Protein AF-L9YUF7-F1 (afdb_monomer)

Nearest PDB structures (foldseek):
  4nqi-assembly1_A  TM=5.356E-01  e=2.851E+00  Dictyostelium discoideum
  8ceg-assembly1_B  TM=4.402E-01  e=9.395E+00  Homo sapiens
  8ceg-assembly1_A  TM=3.333E-01  e=8.430E+00  Homo sapiens
  6ixf-assembly1_A  TM=2.799E-01  e=6.090E+00  Homo sapiens

Foldseek 3Di:
DVVVVVVVVVVVVVVVVVLVCQLVVLVVQQVVLQVQLVVLVVVCVVPVDVLSPLLSQLSVLSNVLSVLSNCLVVCVVPDPNVVSVCSNVVSVVSNVSSVVSNVVSVPPD

Secondary structure (DSSP, 8-state):
-TTHHHHHHHHHHHHHHHHHHHHHHHHHHHHHHHHHHHHHHHHHHHH--HHHHHHHHHHHHHHHHHHHHHHHHHHTTTS-HHHHHHHHHHHHHHHHHHHHHHHHHHH--

Organism: NCBI:txid1230459

Solvent-accessible surface area (backbone atoms only — not comparable to full-atom values): 5371 Å² total; per-residue (Å²): 115,81,74,56,54,60,55,51,52,52,51,53,51,52,52,55,48,52,53,50,50,51,38,53,51,18,44,49,38,18,54,52,18,44,51,49,15,50,53,26,42,51,48,17,70,74,69,66,42,67,44,35,46,36,40,14,51,17,26,38,29,36,12,52,32,13,45,51,52,42,38,42,79,66,42,57,82,80,44,55,67,71,57,47,54,51,50,45,63,55,36,53,53,32,46,58,54,16,53,49,28,45,52,50,37,72,65,65,124

Radius of gyration: 18.75 Å; Cα contacts (8 Å, |Δi|>4): 104; chains: 1; bounding box: 48×30×58 Å

Mean predicted aligned error: 5.68 Å

Structure (mmCIF, N/CA/C/O backbone):
data_AF-L9YUF7-F1
#
_entry.id   AF-L9YUF7-F1
#
loop_
_atom_site.group_PDB
_atom_site.id
_atom_site.type_symbol
_atom_site.label_atom_id
_atom_site.label_alt_id
_atom_site.label_comp_id
_atom_site.label_asym_id
_atom_site.label_entity_id
_atom_site.label_seq_id
_atom_site.pdbx_PDB_ins_code
_atom_site.Cartn_x
_atom_site.Cartn_y
_atom_site.Cartn_z
_atom_site.occupancy
_atom_site.B_iso_or_equiv
_atom_site.auth_seq_id
_atom_site.auth_comp_id
_atom_site.auth_asym_id
_atom_site.auth_atom_id
_atom_site.pdbx_PDB_model_num
ATOM 1 N N . MET A 1 1 ? 22.134 11.848 -36.556 1.00 51.66 1 MET A N 1
ATOM 2 C CA . MET A 1 1 ? 22.828 11.036 -35.531 1.00 51.66 1 MET A CA 1
ATOM 3 C C . MET A 1 1 ? 23.073 11.807 -34.231 1.00 51.66 1 MET A C 1
ATOM 5 O O . MET A 1 1 ? 22.655 11.306 -33.204 1.00 51.66 1 MET A O 1
ATOM 9 N N . ALA A 1 2 ? 23.652 13.019 -34.236 1.00 57.56 2 ALA A N 1
ATOM 10 C CA . ALA A 1 2 ? 23.931 13.775 -32.996 1.00 57.56 2 ALA A CA 1
ATOM 11 C C . ALA A 1 2 ? 22.688 14.299 -32.235 1.00 57.56 2 ALA A C 1
ATOM 13 O O . ALA A 1 2 ? 22.749 14.460 -31.025 1.00 57.56 2 ALA A O 1
ATOM 14 N N . VAL A 1 3 ? 21.559 14.520 -32.922 1.00 58.06 3 VAL A N 1
ATOM 15 C CA . VAL A 1 3 ? 20.290 14.980 -32.311 1.00 58.06 3 VAL A CA 1
ATOM 16 C C . VAL A 1 3 ? 19.494 13.838 -31.657 1.00 58.06 3 VAL A C 1
ATOM 18 O O . VAL A 1 3 ? 18.734 14.075 -30.733 1.00 58.06 3 VAL A O 1
ATOM 21 N N . LEU A 1 4 ? 19.721 12.583 -32.065 1.00 60.47 4 LEU A N 1
ATOM 22 C CA . LEU A 1 4 ? 18.985 11.420 -31.541 1.00 60.47 4 LEU A CA 1
ATOM 23 C C . LEU A 1 4 ? 19.536 10.918 -30.195 1.00 60.47 4 LEU A C 1
ATOM 25 O O . LEU A 1 4 ? 18.805 10.339 -29.399 1.00 60.47 4 LEU A O 1
ATOM 29 N N . VAL A 1 5 ? 20.828 11.145 -29.934 1.00 65.25 5 VAL A N 1
ATOM 30 C CA . VAL A 1 5 ? 21.490 10.761 -28.676 1.00 65.25 5 VAL A CA 1
ATOM 31 C C . VAL A 1 5 ? 20.910 11.499 -27.457 1.00 65.25 5 VAL A C 1
ATOM 33 O O . VAL A 1 5 ? 20.608 10.819 -26.477 1.00 65.25 5 VAL A O 1
ATOM 36 N N . PRO A 1 6 ? 20.706 12.834 -27.470 1.00 77.88 6 PRO A N 1
ATOM 37 C CA . PRO A 1 6 ? 20.130 13.527 -26.319 1.00 77.88 6 PRO A CA 1
ATOM 38 C C . PRO A 1 6 ? 18.682 13.107 -26.039 1.00 77.88 6 PRO A C 1
ATOM 40 O O . PRO A 1 6 ? 18.359 12.857 -24.883 1.00 77.88 6 PRO A O 1
ATOM 43 N N . GLU A 1 7 ? 17.837 12.936 -27.062 1.00 79.62 7 GLU A N 1
ATOM 44 C CA . GLU A 1 7 ? 16.445 12.491 -26.870 1.00 79.62 7 GLU A CA 1
ATOM 45 C C . GLU A 1 7 ? 16.361 11.081 -26.273 1.00 79.62 7 GLU A C 1
ATOM 47 O O . GLU A 1 7 ? 15.592 10.842 -25.340 1.00 79.62 7 GLU A O 1
ATOM 52 N N . PHE A 1 8 ? 17.197 10.155 -26.753 1.00 78.69 8 PHE A N 1
ATOM 53 C CA . PHE A 1 8 ? 17.269 8.800 -26.212 1.00 78.69 8 PHE A CA 1
ATOM 54 C C . PHE A 1 8 ? 17.707 8.787 -24.741 1.00 78.69 8 PHE A C 1
ATOM 56 O O . PHE A 1 8 ? 17.104 8.096 -23.921 1.00 78.69 8 PHE A O 1
ATOM 63 N N . VAL A 1 9 ? 18.724 9.577 -24.382 1.00 81.06 9 VAL A N 1
ATOM 64 C CA . VAL A 1 9 ? 19.195 9.686 -22.992 1.00 81.06 9 VAL A CA 1
ATOM 65 C C . VAL A 1 9 ? 18.104 10.265 -22.090 1.00 81.06 9 VAL A C 1
ATOM 67 O O . VAL A 1 9 ? 17.854 9.721 -21.016 1.00 81.06 9 VAL A O 1
ATOM 70 N N . THR A 1 10 ? 17.407 11.316 -22.528 1.00 84.12 10 THR A N 1
ATOM 71 C CA . THR A 1 10 ? 16.285 11.893 -21.775 1.00 84.12 10 THR A CA 1
ATOM 72 C C . THR A 1 10 ? 15.157 10.883 -21.573 1.00 84.12 10 THR A C 1
ATOM 74 O O . THR A 1 10 ? 14.631 10.784 -20.466 1.00 84.12 10 THR A O 1
ATOM 77 N N . MET A 1 11 ? 14.820 10.095 -22.598 1.00 83.75 11 MET A N 1
ATOM 78 C CA . MET A 1 11 ? 13.802 9.044 -22.507 1.00 83.75 11 MET A CA 1
ATOM 79 C C . MET A 1 11 ? 14.175 7.969 -21.477 1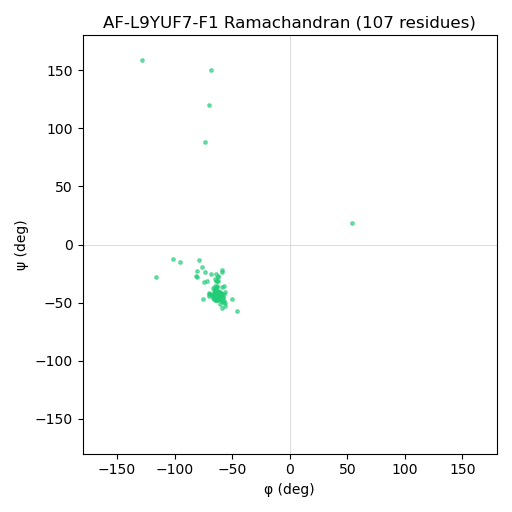.00 83.75 11 MET A C 1
ATOM 81 O O . MET A 1 11 ? 13.349 7.618 -20.638 1.00 83.75 11 MET A O 1
ATOM 85 N N . VAL A 1 12 ? 15.417 7.473 -21.499 1.00 82.38 12 VAL A N 1
ATOM 86 C CA . VAL A 1 12 ? 15.887 6.465 -20.532 1.00 82.38 12 VAL A CA 1
ATOM 87 C C . VAL A 1 12 ? 15.847 7.020 -19.109 1.00 82.38 12 VAL A C 1
ATOM 89 O O . VAL A 1 12 ? 15.331 6.357 -18.212 1.00 82.38 12 VAL A O 1
ATOM 92 N N . ILE A 1 13 ? 16.322 8.251 -18.899 1.00 85.88 13 ILE A N 1
ATOM 93 C CA . ILE A 1 13 ? 16.272 8.905 -17.583 1.00 85.88 13 ILE A CA 1
ATOM 94 C C . ILE A 1 13 ? 14.824 9.018 -17.099 1.00 85.88 13 ILE A C 1
ATOM 96 O O . ILE A 1 13 ? 14.529 8.620 -15.973 1.00 85.88 13 ILE A O 1
ATOM 100 N N . ALA A 1 14 ? 13.913 9.505 -17.945 1.00 83.00 14 ALA A N 1
ATOM 101 C CA . ALA A 1 14 ? 12.503 9.643 -17.596 1.00 83.00 14 ALA A CA 1
ATOM 102 C C . ALA A 1 14 ? 11.867 8.300 -17.205 1.00 83.00 14 ALA A C 1
ATOM 104 O O . ALA A 1 14 ? 11.164 8.236 -16.198 1.00 83.00 14 ALA A O 1
ATOM 105 N N . LEU A 1 15 ? 12.161 7.223 -17.942 1.00 84.00 15 LEU A N 1
ATOM 106 C CA . LEU A 1 15 ? 11.643 5.886 -17.647 1.00 84.00 15 LEU A CA 1
ATOM 107 C C . LEU A 1 15 ? 12.170 5.358 -16.305 1.00 84.00 15 LEU A C 1
ATOM 109 O O . LEU A 1 15 ? 11.401 4.873 -15.480 1.00 84.00 15 LEU A O 1
ATOM 113 N N . THR A 1 16 ? 13.472 5.521 -16.048 1.00 88.94 16 THR A N 1
ATOM 114 C CA . THR A 1 16 ? 14.069 5.112 -14.766 1.00 88.94 16 THR A CA 1
ATOM 115 C C . THR A 1 16 ? 13.528 5.918 -13.586 1.00 88.94 16 THR A C 1
ATOM 117 O O . THR A 1 16 ? 13.334 5.367 -12.505 1.00 88.94 16 THR A O 1
ATOM 120 N N . LEU A 1 17 ? 13.248 7.209 -13.786 1.00 89.69 17 LEU A N 1
ATOM 121 C CA . LEU A 1 17 ? 12.673 8.066 -12.756 1.00 89.69 17 LEU A CA 1
ATOM 122 C C . LEU A 1 17 ? 11.225 7.676 -12.455 1.00 89.69 17 LEU A C 1
ATOM 124 O O . LEU A 1 17 ? 10.851 7.611 -11.287 1.00 89.69 17 LEU A O 1
ATOM 128 N N . ALA A 1 18 ? 10.428 7.397 -13.489 1.00 89.38 18 ALA A N 1
ATOM 129 C CA . ALA A 1 18 ? 9.052 6.935 -13.340 1.00 89.38 18 ALA A CA 1
ATOM 130 C C . ALA A 1 18 ? 8.994 5.652 -12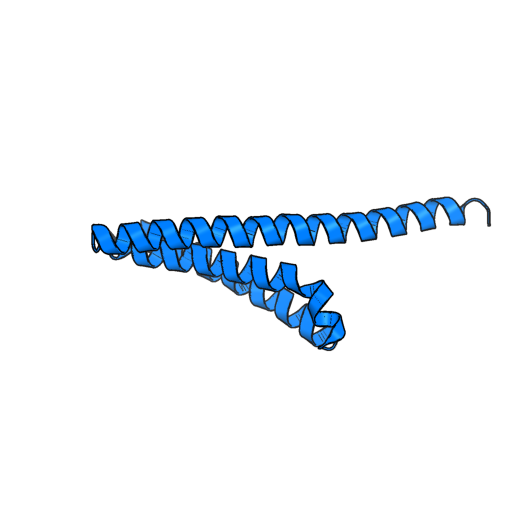.499 1.00 89.38 18 ALA A C 1
ATOM 132 O O . ALA A 1 18 ? 8.290 5.622 -11.494 1.00 89.38 18 ALA A O 1
ATOM 133 N N . GLN A 1 19 ? 9.838 4.668 -12.822 1.00 90.38 19 GLN A N 1
ATOM 134 C CA . GLN A 1 19 ? 9.972 3.432 -12.051 1.00 90.38 19 GLN A CA 1
ATOM 135 C C . GLN A 1 19 ? 10.367 3.689 -10.584 1.00 90.38 19 GLN A C 1
ATOM 137 O O . GLN A 1 19 ? 9.792 3.109 -9.664 1.00 90.38 19 GLN A O 1
ATOM 142 N N . GLN A 1 20 ? 11.339 4.572 -10.325 1.00 93.00 20 GLN A N 1
ATOM 143 C CA . GLN A 1 20 ? 11.749 4.894 -8.951 1.00 93.00 20 GLN A CA 1
ATOM 144 C C . GLN A 1 20 ? 10.638 5.587 -8.154 1.00 93.00 20 GLN A C 1
ATOM 146 O O . GLN A 1 20 ? 10.442 5.293 -6.971 1.00 93.00 20 GLN A O 1
ATOM 151 N N . LEU A 1 21 ? 9.912 6.515 -8.780 1.00 94.88 21 LEU A N 1
ATOM 152 C CA . LEU A 1 21 ? 8.778 7.196 -8.157 1.00 94.88 21 LEU A CA 1
ATOM 153 C C . LEU A 1 21 ? 7.663 6.208 -7.831 1.00 94.88 21 LEU A C 1
ATOM 155 O O . LEU A 1 21 ? 7.180 6.187 -6.704 1.00 94.88 21 LEU A O 1
ATOM 159 N N . GLU A 1 22 ? 7.312 5.349 -8.777 1.00 93.25 22 GLU A N 1
ATOM 160 C CA . GLU A 1 22 ? 6.319 4.301 -8.588 1.00 93.25 22 GLU A CA 1
ATOM 161 C C . GLU A 1 22 ? 6.674 3.380 -7.416 1.00 93.25 22 GLU A C 1
ATOM 163 O O . GLU A 1 22 ? 5.870 3.210 -6.498 1.00 93.25 22 GLU A O 1
ATOM 168 N N . GLN A 1 23 ? 7.904 2.863 -7.366 1.00 93.44 23 GLN A N 1
ATOM 169 C CA . GLN A 1 23 ? 8.351 1.989 -6.277 1.00 93.44 23 GLN A CA 1
ATOM 170 C C . GLN A 1 23 ? 8.416 2.706 -4.922 1.00 93.44 23 GLN A C 1
ATOM 172 O O . GLN A 1 23 ? 8.020 2.151 -3.898 1.00 93.44 23 GLN A O 1
ATOM 177 N N . SER A 1 24 ? 8.914 3.942 -4.883 1.00 95.62 24 SER A N 1
ATOM 178 C CA . SER A 1 24 ? 9.040 4.692 -3.626 1.00 95.62 24 SER A CA 1
ATOM 179 C C . SER A 1 24 ? 7.682 5.109 -3.057 1.00 95.62 24 SER A C 1
ATOM 181 O O . SER A 1 24 ? 7.450 4.975 -1.853 1.00 95.62 24 SER A O 1
ATOM 183 N N . ILE A 1 25 ? 6.759 5.562 -3.909 1.00 96.31 25 ILE A N 1
ATOM 184 C CA . ILE A 1 25 ? 5.407 5.959 -3.506 1.00 96.31 25 ILE A CA 1
ATOM 185 C C . ILE A 1 25 ? 4.588 4.733 -3.097 1.00 96.31 25 ILE A C 1
ATOM 187 O O . ILE A 1 25 ? 3.934 4.768 -2.054 1.00 96.31 25 ILE A O 1
ATOM 191 N N . SER A 1 26 ? 4.645 3.637 -3.858 1.00 95.56 26 SER A N 1
ATOM 192 C CA . SER A 1 26 ? 3.942 2.391 -3.522 1.00 95.56 26 SER A CA 1
ATOM 193 C C . SER A 1 26 ? 4.437 1.785 -2.204 1.00 95.56 26 SER A C 1
ATOM 195 O O . SER A 1 26 ? 3.619 1.404 -1.362 1.00 95.56 26 SER A O 1
ATOM 197 N N . LEU A 1 27 ? 5.750 1.820 -1.945 1.00 97.12 27 LEU A N 1
ATOM 198 C CA . LEU A 1 27 ? 6.318 1.467 -0.642 1.00 97.12 27 LEU A CA 1
ATOM 199 C C . LEU A 1 27 ? 5.796 2.383 0.474 1.00 97.12 27 LEU A C 1
ATOM 201 O O . LEU A 1 27 ? 5.435 1.904 1.549 1.00 97.12 27 LEU A O 1
ATOM 205 N N . GLY A 1 28 ? 5.721 3.691 0.222 1.00 97.56 28 GLY A N 1
ATOM 206 C CA . GLY A 1 28 ? 5.144 4.658 1.155 1.00 97.56 28 GLY A CA 1
ATOM 207 C C . GLY A 1 28 ? 3.689 4.340 1.503 1.00 97.56 28 GLY A C 1
ATOM 208 O O . GLY A 1 28 ? 3.332 4.316 2.681 1.00 97.56 28 GLY A O 1
ATOM 209 N N . ILE A 1 29 ? 2.866 4.027 0.498 1.00 97.00 29 ILE A N 1
ATOM 210 C CA . ILE A 1 29 ? 1.465 3.620 0.673 1.00 97.00 29 ILE A CA 1
ATOM 211 C C . ILE A 1 29 ? 1.377 2.322 1.480 1.00 97.00 29 ILE A C 1
ATOM 213 O O . ILE A 1 29 ? 0.576 2.241 2.410 1.00 97.00 29 ILE A O 1
ATOM 217 N N . PHE A 1 30 ? 2.210 1.327 1.165 1.00 97.88 30 PHE A N 1
ATOM 218 C CA . PHE A 1 30 ? 2.250 0.065 1.899 1.00 97.88 30 PHE A CA 1
ATOM 219 C C . PHE A 1 30 ? 2.568 0.283 3.378 1.00 97.88 30 PHE A C 1
ATOM 221 O O . PHE A 1 30 ? 1.800 -0.137 4.244 1.00 97.88 30 PHE A O 1
ATOM 228 N N . LEU A 1 31 ? 3.678 0.961 3.674 1.00 98.25 31 LEU A N 1
ATOM 229 C CA . LEU A 1 31 ? 4.140 1.157 5.045 1.00 98.25 31 LEU A CA 1
ATOM 230 C C . LEU A 1 31 ? 3.162 2.016 5.845 1.00 98.25 31 LEU A C 1
ATOM 232 O O . LEU A 1 31 ? 2.773 1.641 6.951 1.00 98.25 31 LEU A O 1
ATOM 236 N N . LEU A 1 32 ? 2.731 3.147 5.283 1.00 98.38 32 LEU A N 1
ATOM 237 C CA . LEU A 1 32 ? 1.812 4.048 5.965 1.00 98.38 32 LEU A CA 1
ATOM 238 C C . LEU A 1 32 ? 0.438 3.395 6.150 1.00 98.38 32 LEU A C 1
ATOM 240 O O . LEU A 1 32 ? -0.106 3.421 7.252 1.00 98.38 32 LEU A O 1
ATOM 244 N N . GLY A 1 33 ? -0.093 2.748 5.110 1.00 97.94 33 GLY A N 1
ATOM 245 C CA . GLY A 1 33 ? -1.346 2.002 5.176 1.00 97.94 33 GLY A CA 1
ATOM 246 C C . GLY A 1 33 ? -1.295 0.875 6.207 1.00 97.94 33 GLY A C 1
ATOM 247 O O . GLY A 1 33 ? -2.222 0.736 6.999 1.00 97.94 33 GLY A O 1
ATOM 248 N N . ALA A 1 34 ? -0.198 0.115 6.274 1.00 98.12 34 ALA A N 1
ATOM 249 C CA . ALA A 1 34 ? -0.030 -0.963 7.248 1.00 98.12 34 ALA A CA 1
ATOM 250 C C . ALA A 1 34 ? 0.028 -0.438 8.690 1.00 98.12 34 ALA A C 1
ATOM 252 O O . ALA A 1 34 ? -0.617 -1.002 9.577 1.00 98.12 34 ALA A O 1
ATOM 253 N N . VAL A 1 35 ? 0.756 0.658 8.930 1.00 98.44 35 VAL A N 1
ATOM 254 C CA . VAL A 1 35 ? 0.812 1.309 10.248 1.00 98.44 35 VAL A CA 1
ATOM 255 C C . VAL A 1 35 ? -0.569 1.817 10.653 1.00 98.44 35 VAL A C 1
ATOM 257 O O . VAL A 1 35 ? -1.015 1.542 11.766 1.00 98.44 35 VAL A O 1
ATOM 260 N N . LEU A 1 36 ? -1.277 2.508 9.759 1.00 97.94 36 LEU A N 1
ATOM 261 C CA . LEU A 1 36 ? -2.617 3.023 10.040 1.00 97.94 36 LEU A CA 1
ATOM 262 C C . LEU A 1 36 ? -3.623 1.890 10.271 1.00 97.94 36 LEU A C 1
ATOM 264 O O . LEU A 1 36 ? -4.374 1.939 11.242 1.00 97.94 36 LEU A O 1
ATOM 268 N N . ALA A 1 37 ? -3.584 0.826 9.466 1.00 97.50 37 ALA A N 1
ATOM 269 C CA . ALA A 1 37 ? -4.408 -0.363 9.665 1.00 97.50 37 ALA A CA 1
ATOM 270 C C . ALA A 1 37 ? -4.151 -1.008 11.033 1.00 97.50 37 ALA A C 1
ATOM 272 O O . ALA A 1 37 ? -5.098 -1.358 11.739 1.00 97.50 37 ALA A O 1
ATOM 273 N N . LEU A 1 38 ? -2.881 -1.122 11.441 1.00 97.88 38 LEU A N 1
ATOM 274 C CA . LEU A 1 38 ? -2.499 -1.663 12.743 1.00 97.88 38 LEU A CA 1
ATOM 275 C C . LEU A 1 38 ? -3.018 -0.787 13.889 1.00 97.88 38 LEU A C 1
ATOM 277 O O . LEU A 1 38 ? -3.620 -1.306 14.828 1.00 97.88 38 LEU A O 1
ATOM 281 N N . LEU A 1 39 ? -2.819 0.530 13.813 1.00 97.25 39 LEU A N 1
ATOM 282 C CA . LEU A 1 39 ? -3.299 1.468 14.827 1.00 97.25 39 LEU A CA 1
ATOM 283 C C . LEU A 1 39 ? -4.830 1.452 14.930 1.00 97.25 39 LEU A C 1
ATOM 285 O O . LEU A 1 39 ? -5.363 1.378 16.037 1.00 97.25 39 LEU A O 1
ATOM 289 N N . SER A 1 40 ? -5.544 1.432 13.801 1.00 94.81 40 SER A N 1
ATOM 290 C CA . SER A 1 40 ? -7.006 1.310 13.772 1.00 94.81 40 SER A CA 1
ATOM 291 C C . SER A 1 40 ? -7.488 -0.035 14.321 1.00 94.81 40 SER A C 1
ATOM 293 O O . SER A 1 40 ? -8.463 -0.078 15.068 1.00 94.81 40 SER A O 1
ATOM 295 N N . ALA A 1 41 ? -6.786 -1.135 14.039 1.00 94.75 41 ALA A N 1
ATOM 296 C CA . ALA A 1 41 ? -7.104 -2.443 14.609 1.00 94.75 41 ALA A CA 1
ATOM 297 C C . ALA A 1 41 ? -6.862 -2.492 16.130 1.00 94.75 41 ALA A C 1
ATOM 299 O O . ALA A 1 41 ? -7.636 -3.109 16.865 1.00 94.75 41 ALA A O 1
ATOM 300 N N . LEU A 1 42 ? -5.814 -1.827 16.624 1.00 96.19 42 LEU A N 1
ATOM 301 C CA . LEU A 1 42 ? -5.555 -1.679 18.058 1.00 96.19 42 LEU A CA 1
ATOM 302 C C . LEU A 1 42 ? -6.635 -0.827 18.739 1.00 96.19 42 LEU A C 1
ATOM 304 O O . LEU A 1 42 ? -7.123 -1.211 19.804 1.00 96.19 42 LEU A O 1
ATOM 308 N N . ALA A 1 43 ? -7.054 0.275 18.112 1.00 93.62 43 ALA A N 1
ATOM 309 C CA . ALA A 1 43 ? -8.162 1.102 18.587 1.00 93.62 43 ALA A CA 1
ATOM 310 C C . ALA A 1 43 ? -9.470 0.298 18.646 1.00 93.62 43 ALA A C 1
ATOM 312 O O . ALA A 1 43 ? -10.137 0.274 19.681 1.00 93.62 43 ALA A O 1
ATOM 313 N N . TRP A 1 44 ? -9.770 -0.475 17.597 1.00 93.38 44 TRP A N 1
ATOM 314 C CA . TRP A 1 44 ? -10.905 -1.396 17.588 1.00 93.38 44 TRP A CA 1
ATOM 315 C C . TRP A 1 44 ? -10.837 -2.412 18.733 1.00 93.38 44 TRP A C 1
ATOM 317 O O . TRP A 1 44 ? -11.842 -2.660 19.396 1.00 93.38 44 TRP A O 1
ATOM 327 N N . ARG A 1 45 ? -9.666 -2.987 19.032 1.00 93.56 45 ARG A N 1
ATOM 328 C CA . ARG A 1 45 ? -9.528 -3.913 20.168 1.00 93.56 45 ARG A CA 1
ATOM 329 C C . ARG A 1 45 ? -9.795 -3.248 21.516 1.00 93.56 45 ARG A C 1
ATOM 331 O O . ARG A 1 45 ? -10.335 -3.910 22.400 1.00 93.56 45 ARG A O 1
ATOM 338 N N . ARG A 1 46 ? -9.413 -1.979 21.676 1.00 92.94 46 ARG A N 1
ATOM 339 C CA . ARG A 1 46 ? -9.578 -1.227 22.925 1.00 92.94 46 ARG A CA 1
ATOM 340 C C . ARG A 1 46 ? -11.022 -0.787 23.151 1.00 92.94 46 ARG A C 1
ATOM 342 O O . ARG A 1 46 ? -11.535 -0.949 24.252 1.00 92.94 46 ARG A O 1
ATOM 349 N N . GLU A 1 47 ? -11.659 -0.235 22.127 1.00 91.56 47 GLU A N 1
ATOM 350 C CA . GLU A 1 47 ? -12.971 0.416 22.243 1.00 91.56 47 GLU A CA 1
ATOM 351 C C . GLU A 1 47 ? -14.120 -0.475 21.752 1.00 91.56 47 GLU A C 1
ATOM 353 O O . GLU A 1 47 ? -15.283 -0.188 22.013 1.00 91.56 47 GLU A O 1
ATOM 358 N N . ARG A 1 48 ? -13.808 -1.586 21.064 1.00 86.62 48 ARG A N 1
ATOM 359 C CA . ARG A 1 48 ? -14.769 -2.490 20.399 1.00 86.62 48 ARG A CA 1
ATOM 360 C C . ARG A 1 48 ? -15.712 -1.793 19.414 1.00 86.62 48 ARG A C 1
ATOM 362 O O . ARG A 1 48 ? -16.699 -2.393 18.987 1.00 86.62 48 ARG A O 1
ATOM 369 N N . ASP A 1 49 ? -15.359 -0.588 18.978 1.00 87.69 49 ASP A N 1
ATOM 370 C CA . ASP A 1 49 ? -16.110 0.157 17.980 1.00 87.69 49 ASP A CA 1
ATOM 371 C C . ASP A 1 49 ? -15.976 -0.497 16.596 1.00 87.69 49 ASP A C 1
ATOM 373 O O . ASP A 1 49 ? -14.882 -0.639 16.042 1.00 87.69 49 ASP A O 1
ATOM 377 N N . ARG A 1 50 ? -17.114 -0.898 16.022 1.00 87.00 50 ARG A N 1
ATOM 378 C CA . ARG A 1 50 ? -17.181 -1.500 14.685 1.00 87.00 50 ARG A CA 1
ATOM 379 C C . ARG A 1 50 ? -16.708 -0.533 13.601 1.00 87.00 50 ARG A C 1
ATOM 381 O O . ARG A 1 50 ? -16.173 -1.000 12.598 1.00 87.00 50 ARG A O 1
ATOM 388 N N . ARG A 1 51 ? -16.832 0.782 13.807 1.00 90.25 51 ARG A N 1
ATOM 389 C CA . ARG A 1 51 ? -16.360 1.801 12.857 1.00 90.25 51 ARG A CA 1
ATOM 390 C C . ARG A 1 51 ? -14.845 1.714 12.675 1.00 90.25 51 ARG A C 1
ATOM 392 O O . ARG A 1 51 ? -14.363 1.656 11.546 1.00 90.25 51 ARG A O 1
ATOM 399 N N . MET A 1 52 ? -14.099 1.574 13.773 1.00 92.38 52 MET A N 1
ATOM 400 C CA . MET A 1 52 ? -12.638 1.423 13.735 1.00 92.38 52 MET A CA 1
ATOM 401 C C . MET A 1 52 ? -12.191 0.138 13.028 1.00 92.38 52 MET A C 1
ATOM 403 O O . MET A 1 52 ? -11.151 0.133 12.370 1.00 92.38 52 MET A O 1
ATOM 407 N N . ALA A 1 53 ? -12.987 -0.935 13.100 1.00 92.38 53 ALA A N 1
ATOM 408 C CA . ALA A 1 53 ? -12.716 -2.165 12.356 1.00 92.38 53 ALA A CA 1
ATOM 409 C C . ALA A 1 53 ? -12.828 -1.953 10.837 1.00 92.38 53 ALA A C 1
ATOM 411 O O . ALA A 1 53 ? -11.960 -2.397 10.088 1.00 92.38 53 ALA A O 1
ATOM 412 N N . VAL A 1 54 ? -13.864 -1.241 10.382 1.00 94.50 54 VAL A N 1
ATOM 413 C CA . VAL A 1 54 ? -14.056 -0.922 8.956 1.00 94.50 54 VAL A CA 1
ATOM 414 C C . VAL A 1 54 ? -12.938 -0.010 8.447 1.00 94.50 54 VAL A C 1
ATOM 416 O O . VAL A 1 54 ? -12.375 -0.263 7.383 1.00 94.50 54 VAL A O 1
ATOM 419 N N . VAL A 1 55 ? -12.550 0.996 9.234 1.00 94.94 55 VAL A N 1
ATOM 420 C CA . VAL A 1 55 ? -11.414 1.878 8.922 1.00 94.94 55 VAL A CA 1
ATOM 421 C C . VAL A 1 55 ? -10.107 1.087 8.802 1.00 94.94 55 VAL A C 1
ATOM 423 O O . VAL A 1 55 ? -9.349 1.290 7.853 1.00 94.94 55 VAL A O 1
ATOM 426 N N . ALA A 1 56 ? -9.858 0.142 9.715 1.00 96.31 56 ALA A N 1
ATOM 427 C CA . ALA A 1 56 ? -8.679 -0.720 9.654 1.00 96.31 56 ALA A CA 1
ATOM 428 C C . ALA A 1 56 ? -8.642 -1.553 8.363 1.00 96.31 56 ALA A C 1
ATOM 430 O O . ALA A 1 56 ? -7.587 -1.673 7.743 1.00 96.31 56 ALA A O 1
ATOM 431 N N . VAL A 1 57 ? -9.791 -2.086 7.928 1.00 96.44 57 VAL A N 1
ATOM 432 C CA . VAL A 1 57 ? -9.911 -2.795 6.644 1.00 96.44 57 VAL A CA 1
ATOM 433 C C . VAL A 1 57 ? -9.634 -1.852 5.473 1.00 96.44 57 VAL A C 1
ATOM 435 O O . VAL A 1 57 ? -8.893 -2.228 4.571 1.00 96.44 57 VAL A O 1
ATOM 438 N N . GLY A 1 58 ? -10.153 -0.622 5.500 1.00 96.88 58 GLY A N 1
ATOM 439 C CA . GLY A 1 58 ? -9.879 0.382 4.468 1.00 96.88 58 GLY A CA 1
ATOM 440 C C . GLY A 1 58 ? -8.383 0.674 4.312 1.00 96.88 58 GLY A C 1
ATOM 441 O O . GLY A 1 58 ? -7.845 0.580 3.209 1.00 96.88 58 GLY A O 1
ATOM 442 N N . TYR A 1 59 ? -7.685 0.937 5.420 1.00 97.81 59 TYR A N 1
ATOM 443 C CA . TYR A 1 59 ? -6.230 1.124 5.405 1.00 97.81 59 TYR A CA 1
ATOM 444 C C . TYR A 1 59 ? -5.474 -0.127 4.953 1.00 97.81 59 TYR A C 1
ATOM 446 O O . TYR A 1 59 ? -4.483 -0.017 4.231 1.00 97.81 59 TYR A O 1
ATOM 454 N N . LEU A 1 60 ? -5.952 -1.317 5.326 1.00 97.62 60 LEU A N 1
ATOM 455 C CA . LEU A 1 60 ? -5.354 -2.575 4.891 1.00 97.62 60 LEU A CA 1
ATOM 456 C C . LEU A 1 60 ? -5.473 -2.765 3.372 1.00 97.62 60 LEU A C 1
ATOM 458 O O . LEU A 1 60 ? -4.514 -3.209 2.749 1.00 97.62 60 LEU A O 1
ATOM 462 N N . MET A 1 61 ? -6.604 -2.398 2.763 1.00 97.56 61 MET A N 1
ATOM 463 C CA . MET A 1 61 ? -6.779 -2.459 1.305 1.00 97.56 61 MET A CA 1
ATOM 464 C C . MET A 1 61 ? -5.778 -1.553 0.577 1.00 97.56 61 MET A C 1
ATOM 466 O O . MET A 1 61 ? -5.159 -1.985 -0.396 1.00 97.56 61 MET A O 1
ATOM 470 N N . PHE A 1 62 ? -5.552 -0.334 1.078 1.00 97.25 62 PHE A N 1
ATOM 471 C CA . PHE A 1 62 ? -4.517 0.552 0.536 1.00 97.25 62 PHE A CA 1
ATOM 472 C C . PHE A 1 62 ? -3.113 -0.023 0.723 1.00 97.25 62 PHE A C 1
ATOM 474 O O . PHE A 1 62 ? -2.303 0.034 -0.200 1.00 97.25 62 PHE A O 1
ATOM 481 N N . ALA A 1 63 ? -2.835 -0.625 1.882 1.00 97.94 63 ALA A N 1
ATOM 482 C CA . ALA A 1 63 ? -1.549 -1.256 2.141 1.00 97.94 63 ALA A CA 1
ATOM 483 C C . ALA A 1 63 ? -1.275 -2.406 1.159 1.00 97.94 63 ALA A C 1
ATOM 485 O O . ALA A 1 63 ?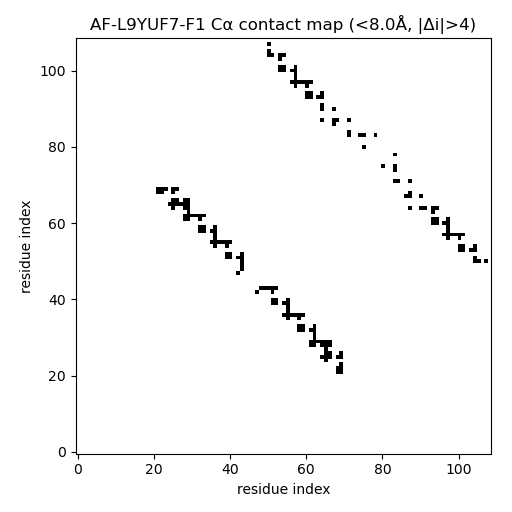 -0.190 -2.481 0.589 1.00 97.94 63 ALA A O 1
ATOM 486 N N . ILE A 1 64 ? -2.267 -3.272 0.919 1.00 97.44 64 ILE A N 1
ATOM 487 C CA . ILE A 1 64 ? -2.159 -4.384 -0.035 1.00 97.44 64 ILE A CA 1
ATOM 488 C C . ILE A 1 64 ? -1.931 -3.856 -1.454 1.00 97.44 64 ILE A C 1
ATOM 490 O O . ILE A 1 64 ? -1.055 -4.369 -2.143 1.00 97.44 64 ILE A O 1
ATOM 494 N N . TYR A 1 65 ? -2.656 -2.817 -1.878 1.00 96.62 65 TYR A N 1
ATOM 495 C CA . TYR A 1 65 ? -2.412 -2.167 -3.169 1.00 96.62 65 TYR A CA 1
ATOM 496 C C . TYR A 1 65 ? -0.960 -1.676 -3.293 1.00 96.62 65 TYR A C 1
ATOM 498 O O . TYR A 1 65 ? -0.264 -2.059 -4.231 1.00 96.62 65 TYR A O 1
ATOM 506 N N . GLY A 1 66 ? -0.480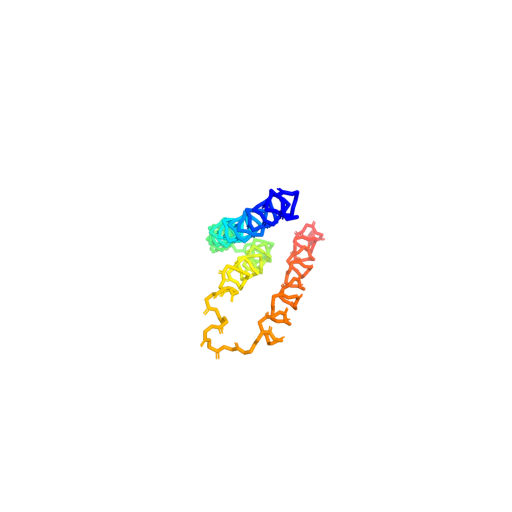 -0.896 -2.315 1.00 96.06 66 GLY A N 1
ATOM 507 C CA . GLY A 1 66 ? 0.894 -0.388 -2.317 1.00 96.06 66 GLY A CA 1
ATOM 508 C C . GLY A 1 66 ? 1.932 -1.512 -2.350 1.00 96.06 66 GLY A C 1
ATOM 509 O O . GLY A 1 66 ? 2.937 -1.407 -3.041 1.00 96.06 66 GLY A O 1
ATOM 510 N N . PHE A 1 67 ? 1.662 -2.626 -1.669 1.00 96.56 67 PHE A N 1
ATOM 511 C CA . PHE A 1 67 ? 2.533 -3.799 -1.677 1.00 96.56 67 PHE A CA 1
ATOM 512 C C . PHE A 1 67 ? 2.582 -4.500 -3.040 1.00 96.56 67 PHE A C 1
ATOM 514 O O . PHE A 1 67 ? 3.660 -4.878 -3.495 1.00 96.56 67 PHE A O 1
ATOM 521 N N . VAL A 1 68 ? 1.429 -4.670 -3.693 1.00 95.19 68 VAL A N 1
ATOM 522 C CA . VAL A 1 68 ? 1.338 -5.311 -5.012 1.00 95.19 68 VAL A CA 1
ATOM 523 C C . VAL A 1 68 ? 2.091 -4.499 -6.064 1.00 95.19 68 VAL A C 1
ATOM 525 O O . VAL A 1 68 ? 2.910 -5.069 -6.780 1.00 95.19 68 VAL A O 1
ATOM 528 N N . VAL A 1 69 ? 1.869 -3.182 -6.110 1.00 94.19 69 VAL A N 1
ATOM 529 C CA . VAL A 1 69 ? 2.553 -2.274 -7.050 1.00 94.19 69 VAL A CA 1
ATOM 530 C C . VAL A 1 69 ? 4.056 -2.229 -6.764 1.00 94.19 69 VAL A C 1
ATOM 532 O O . VAL A 1 69 ? 4.870 -2.347 -7.670 1.00 94.19 69 VAL A O 1
ATOM 535 N N . PHE A 1 70 ? 4.459 -2.168 -5.491 1.00 95.19 70 PHE A N 1
ATOM 536 C CA . PHE A 1 70 ? 5.877 -2.207 -5.121 1.00 95.19 70 PHE A CA 1
ATOM 537 C C . PHE A 1 70 ? 6.593 -3.471 -5.633 1.00 95.19 70 PHE A C 1
ATOM 539 O O . PHE A 1 70 ? 7.768 -3.428 -6.011 1.00 95.19 70 PHE A O 1
ATOM 546 N N . LEU A 1 71 ? 5.886 -4.604 -5.648 1.00 93.19 71 LEU A N 1
ATOM 547 C CA . LEU A 1 71 ? 6.413 -5.885 -6.105 1.00 93.19 71 LEU A CA 1
ATOM 548 C C . LEU A 1 71 ? 6.457 -6.046 -7.627 1.00 93.19 71 LEU A C 1
ATOM 550 O O . LEU A 1 71 ? 7.115 -6.979 -8.081 1.00 93.19 71 LEU A O 1
ATOM 554 N N . GLU A 1 72 ? 5.807 -5.184 -8.405 1.00 91.31 72 GLU A N 1
ATOM 555 C CA . GLU A 1 72 ? 5.637 -5.322 -9.858 1.00 91.31 72 GLU A CA 1
ATOM 556 C C . GLU A 1 72 ? 6.948 -5.700 -10.573 1.00 91.31 72 GLU A C 1
ATOM 558 O O . GLU A 1 72 ? 7.071 -6.779 -11.162 1.00 91.31 72 GLU A O 1
ATOM 563 N N . TYR A 1 73 ? 7.988 -4.881 -10.402 1.00 87.62 73 TYR A N 1
ATOM 564 C CA . TYR A 1 73 ? 9.288 -5.104 -11.036 1.00 87.62 73 TYR A CA 1
ATOM 565 C C . TYR A 1 73 ? 10.001 -6.378 -10.555 1.00 87.62 73 TYR A C 1
ATOM 567 O O . TYR A 1 73 ? 10.748 -6.999 -11.313 1.00 87.62 73 TYR A O 1
ATOM 575 N N . TYR A 1 74 ? 9.762 -6.804 -9.311 1.00 89.62 74 TYR A N 1
ATOM 576 C CA . TYR A 1 74 ? 10.288 -8.067 -8.785 1.00 89.62 74 TYR A CA 1
ATOM 577 C C . TYR A 1 74 ? 9.534 -9.274 -9.361 1.00 89.62 74 TYR A C 1
ATOM 579 O O . TYR A 1 74 ? 10.128 -10.334 -9.571 1.00 89.62 74 TYR A O 1
ATOM 587 N N . LEU A 1 75 ? 8.239 -9.119 -9.653 1.00 88.19 75 LEU A N 1
ATOM 588 C CA . LEU A 1 75 ? 7.371 -10.171 -10.178 1.00 88.19 75 LEU A CA 1
ATOM 589 C C . LEU A 1 75 ? 7.645 -10.499 -11.647 1.00 88.19 75 LEU A C 1
ATOM 591 O O . LEU A 1 75 ? 7.409 -11.642 -12.036 1.00 88.19 75 LEU A O 1
ATOM 595 N N . PHE A 1 76 ? 8.219 -9.587 -12.440 1.00 87.50 76 PHE A N 1
ATOM 596 C CA . PHE A 1 76 ? 8.611 -9.877 -13.832 1.00 87.50 76 PHE A CA 1
ATOM 597 C C . PHE A 1 76 ? 9.610 -11.035 -13.971 1.00 87.50 76 PHE A C 1
ATOM 599 O O . PHE A 1 76 ? 9.686 -11.654 -15.029 1.00 87.50 76 PHE A O 1
ATOM 606 N N . SER A 1 77 ? 10.359 -11.365 -12.912 1.00 88.88 77 SER A N 1
ATOM 607 C CA . SER A 1 77 ? 11.263 -12.526 -12.920 1.00 88.88 77 SER A CA 1
ATOM 608 C C . SER A 1 77 ? 10.527 -13.864 -12.777 1.00 88.88 77 SER A C 1
ATOM 610 O O . SER A 1 77 ? 11.084 -14.911 -13.098 1.00 88.88 77 SER A O 1
ATOM 612 N N . TYR A 1 78 ? 9.286 -13.841 -12.287 1.00 90.31 78 TYR A N 1
ATOM 613 C CA . TYR A 1 78 ? 8.508 -15.032 -11.941 1.00 90.31 78 TYR A CA 1
ATOM 614 C C . TYR A 1 78 ? 7.249 -15.192 -12.802 1.00 90.31 78 TYR A C 1
ATOM 616 O O . TYR A 1 78 ? 6.790 -16.313 -13.020 1.00 90.31 78 TYR A O 1
ATOM 624 N N . PHE A 1 79 ? 6.691 -14.088 -13.299 1.00 91.94 79 PHE A N 1
ATOM 625 C CA . PHE A 1 79 ? 5.429 -14.041 -14.029 1.00 91.94 79 PHE A CA 1
ATOM 626 C C . PHE A 1 79 ? 5.575 -13.311 -15.365 1.00 91.94 79 PHE A C 1
ATOM 628 O O . PHE A 1 79 ? 6.486 -12.515 -15.576 1.00 91.94 79 PHE A O 1
ATOM 635 N N . SER A 1 80 ? 4.642 -13.575 -16.283 1.00 91.88 80 SER A N 1
ATOM 636 C CA . SER A 1 80 ? 4.595 -12.868 -17.564 1.00 91.88 80 SER A CA 1
ATOM 637 C C . SER A 1 80 ? 4.217 -11.396 -17.380 1.00 91.88 80 SER A C 1
ATOM 639 O O . SER A 1 80 ? 3.416 -11.080 -16.499 1.00 91.88 80 SER A O 1
ATOM 641 N N . VAL A 1 81 ? 4.709 -10.521 -18.267 1.00 89.69 81 VAL A N 1
ATOM 642 C CA . VAL A 1 81 ? 4.395 -9.077 -18.265 1.00 89.69 81 VAL A CA 1
ATOM 643 C C . VAL A 1 81 ? 2.888 -8.835 -18.202 1.00 89.69 81 VAL A C 1
ATOM 645 O O . VAL A 1 81 ? 2.410 -8.114 -17.338 1.00 89.69 81 VAL A O 1
ATOM 648 N N . ARG A 1 82 ? 2.123 -9.554 -19.033 1.00 92.06 82 ARG A N 1
ATOM 649 C CA . ARG A 1 82 ? 0.657 -9.477 -19.062 1.00 92.06 82 ARG A CA 1
ATOM 650 C C . ARG A 1 82 ? 0.020 -9.779 -17.705 1.00 92.06 82 ARG A C 1
ATOM 652 O O . ARG A 1 82 ? -0.975 -9.167 -17.342 1.00 92.06 82 ARG A O 1
ATOM 659 N N . THR A 1 83 ? 0.532 -10.775 -16.985 1.00 92.19 83 THR A N 1
ATOM 660 C CA . THR A 1 83 ? -0.016 -11.163 -15.678 1.00 92.19 83 THR A CA 1
ATOM 661 C C . THR A 1 83 ? 0.267 -10.098 -14.629 1.00 92.19 83 THR A C 1
ATOM 663 O O . THR A 1 83 ? -0.619 -9.790 -13.840 1.00 92.19 83 THR A O 1
ATOM 666 N N . VAL A 1 84 ? 1.482 -9.550 -14.631 1.00 91.19 84 VAL A N 1
ATOM 667 C CA . VAL A 1 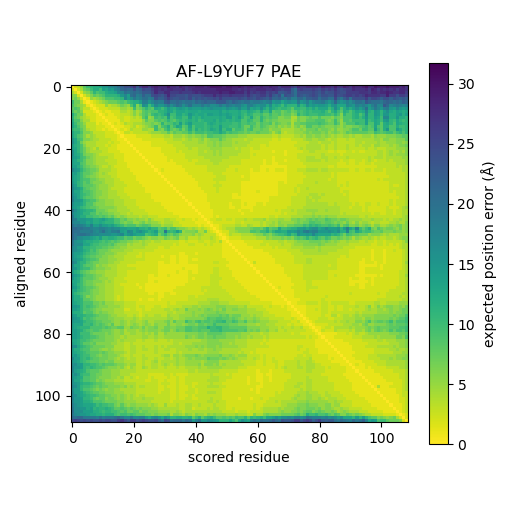84 ? 1.910 -8.514 -13.684 1.00 91.19 84 VAL A CA 1
ATOM 668 C C . VAL A 1 84 ? 1.131 -7.219 -13.915 1.00 91.19 84 VAL A C 1
ATOM 670 O O . VAL A 1 84 ? 0.542 -6.698 -12.976 1.00 91.19 84 VAL A O 1
ATOM 673 N N . GLU A 1 85 ? 1.002 -6.792 -15.170 1.00 91.50 85 GLU A N 1
ATOM 674 C CA . GLU A 1 85 ? 0.233 -5.602 -15.549 1.00 91.50 85 GLU A CA 1
ATOM 675 C C . GLU A 1 85 ? -1.249 -5.737 -15.155 1.00 91.50 85 GLU A C 1
ATOM 677 O O . GLU A 1 85 ? -1.831 -4.837 -14.551 1.00 91.50 85 GLU A O 1
ATOM 682 N N . LEU A 1 86 ? -1.871 -6.898 -15.410 1.00 94.19 86 LEU A N 1
ATOM 683 C CA . LEU A 1 86 ? -3.248 -7.163 -14.972 1.00 94.19 86 LEU A CA 1
ATOM 684 C C . LEU A 1 86 ? -3.389 -7.173 -13.447 1.00 94.19 86 LEU A C 1
ATOM 686 O O . LEU A 1 86 ? -4.416 -6.738 -12.923 1.00 94.19 86 LEU A O 1
ATOM 690 N N . LEU A 1 87 ? -2.394 -7.696 -12.730 1.00 92.19 87 LEU A N 1
ATOM 691 C CA . LEU A 1 87 ? -2.395 -7.738 -11.272 1.00 92.19 87 LEU A CA 1
ATOM 692 C C . LEU A 1 87 ? -2.337 -6.324 -10.685 1.00 92.19 87 LEU A C 1
ATOM 694 O O . LEU A 1 87 ? -3.139 -6.000 -9.814 1.00 92.19 87 LEU A O 1
ATOM 698 N N . GLU A 1 88 ? -1.444 -5.482 -11.191 1.00 90.56 88 GLU A N 1
ATOM 699 C CA . GLU A 1 88 ? -1.300 -4.086 -10.780 1.00 90.56 88 GLU A CA 1
ATOM 700 C C . GLU A 1 88 ? -2.595 -3.293 -11.037 1.00 90.56 88 GLU A C 1
ATOM 702 O O . GLU A 1 88 ? -3.178 -2.710 -10.119 1.00 90.56 88 GLU A O 1
ATOM 707 N N . HIS A 1 89 ? -3.130 -3.377 -12.259 1.00 92.88 89 HIS A N 1
ATOM 708 C CA . HIS A 1 89 ? -4.350 -2.665 -12.639 1.00 92.88 89 HIS A CA 1
ATOM 709 C C . HIS A 1 89 ? -5.582 -3.160 -11.873 1.00 92.88 89 HIS A C 1
ATOM 711 O O . HIS A 1 89 ? -6.437 -2.367 -11.476 1.00 92.88 89 HIS A O 1
ATOM 717 N N . SER A 1 90 ? -5.699 -4.469 -11.636 1.00 92.81 90 SER A N 1
ATOM 718 C CA . SER A 1 90 ? -6.810 -5.014 -10.846 1.00 92.81 90 SER A CA 1
ATOM 719 C C . SER A 1 90 ? -6.686 -4.680 -9.359 1.00 92.81 90 SER A C 1
ATOM 721 O O . SER A 1 90 ? -7.707 -4.445 -8.708 1.00 92.81 90 SER A O 1
ATOM 723 N N . ALA A 1 91 ? -5.467 -4.568 -8.821 1.00 93.00 91 ALA A N 1
ATOM 724 C CA . ALA A 1 91 ? -5.241 -4.151 -7.441 1.00 93.00 91 ALA A CA 1
ATOM 725 C C . ALA A 1 91 ? -5.718 -2.717 -7.179 1.00 93.00 91 ALA A C 1
ATOM 727 O O . ALA A 1 91 ? -6.115 -2.415 -6.053 1.00 93.00 91 ALA A O 1
ATOM 728 N N . ALA A 1 92 ? -5.783 -1.849 -8.194 1.00 93.19 92 AL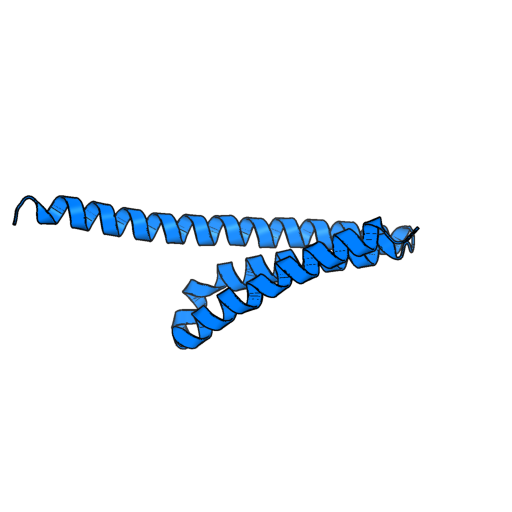A A N 1
ATOM 729 C CA . ALA A 1 92 ? -6.372 -0.516 -8.052 1.00 93.19 92 ALA A CA 1
ATOM 730 C C . ALA A 1 92 ? -7.850 -0.560 -7.604 1.00 93.19 92 ALA A C 1
ATOM 732 O O . ALA A 1 92 ? -8.328 0.368 -6.948 1.00 93.19 92 ALA A O 1
ATOM 733 N N . ALA A 1 93 ? -8.575 -1.659 -7.854 1.00 95.31 93 ALA A N 1
ATOM 734 C CA . ALA A 1 93 ? -9.926 -1.848 -7.322 1.00 95.31 93 ALA A CA 1
ATOM 735 C C . ALA A 1 93 ? -9.958 -1.877 -5.781 1.00 95.31 93 ALA A C 1
ATOM 737 O O . ALA A 1 93 ? -10.953 -1.464 -5.183 1.00 95.31 93 ALA A O 1
ATOM 738 N N . LEU A 1 94 ? -8.866 -2.290 -5.123 1.00 95.44 94 LEU A N 1
ATOM 739 C CA . LEU A 1 94 ? -8.741 -2.244 -3.663 1.00 95.44 94 LEU A CA 1
ATOM 740 C C . LEU A 1 94 ? -8.804 -0.810 -3.138 1.00 95.44 94 LEU A C 1
ATOM 742 O O . LEU A 1 94 ? -9.342 -0.591 -2.056 1.00 95.44 94 LEU A O 1
ATOM 746 N N . ILE A 1 95 ? -8.323 0.172 -3.909 1.00 94.88 95 ILE A N 1
ATOM 747 C CA . ILE A 1 95 ? -8.445 1.584 -3.536 1.00 94.88 95 ILE A CA 1
ATOM 748 C C . ILE A 1 95 ? -9.921 1.978 -3.488 1.00 94.88 95 ILE A C 1
ATOM 750 O O . ILE A 1 95 ? -10.370 2.574 -2.512 1.00 94.88 95 ILE A O 1
ATOM 754 N N . LEU A 1 96 ? -10.696 1.610 -4.509 1.00 96.06 96 LEU A N 1
ATOM 755 C CA . LEU A 1 96 ? -12.126 1.922 -4.565 1.00 96.06 96 LEU A CA 1
ATOM 756 C C . LEU A 1 96 ? -12.880 1.284 -3.394 1.00 96.06 96 LEU A C 1
ATOM 758 O O . LEU A 1 96 ? -13.667 1.950 -2.724 1.00 96.06 96 LEU A O 1
ATOM 762 N N . VAL A 1 97 ? -12.594 0.014 -3.099 1.00 95.62 97 VAL A N 1
ATOM 763 C CA . VAL A 1 97 ? -13.182 -0.692 -1.951 1.00 95.62 97 VAL A CA 1
ATOM 764 C C . VAL A 1 97 ? -12.749 -0.058 -0.626 1.00 95.62 97 VAL A C 1
ATOM 766 O O . VAL A 1 97 ? -13.575 0.108 0.269 1.00 95.62 97 VAL A O 1
ATOM 769 N N . GLY A 1 98 ? -11.484 0.348 -0.502 1.00 94.56 98 GLY A N 1
ATOM 770 C CA . GLY A 1 98 ? -10.968 1.055 0.667 1.00 94.56 98 GLY A CA 1
ATOM 771 C C . GLY A 1 98 ? -11.698 2.376 0.905 1.00 94.56 98 GLY A C 1
ATOM 772 O O . GLY A 1 98 ? -12.180 2.620 2.008 1.00 94.56 98 GLY A O 1
ATOM 773 N N . LEU A 1 99 ? -11.870 3.194 -0.136 1.00 96.12 99 LEU A N 1
ATOM 774 C CA . LEU A 1 99 ? -12.628 4.450 -0.070 1.00 96.12 99 LEU A CA 1
ATOM 775 C C . LEU A 1 99 ? -14.091 4.224 0.330 1.00 96.12 99 LEU A C 1
ATOM 777 O O . LEU A 1 99 ? -14.621 4.954 1.169 1.00 96.12 99 LEU A O 1
ATOM 781 N N . LEU A 1 100 ? -14.731 3.185 -0.213 1.00 95.75 100 LEU A N 1
ATOM 782 C CA . LEU A 1 100 ? -16.077 2.789 0.202 1.00 95.75 100 LEU A CA 1
ATOM 783 C C . LEU A 1 100 ? -16.118 2.384 1.679 1.00 95.75 100 LEU A C 1
ATOM 785 O O . LEU A 1 100 ? -17.042 2.780 2.383 1.00 95.75 100 LEU A O 1
ATOM 789 N N . ALA A 1 101 ? -15.115 1.655 2.175 1.00 93.88 101 ALA A N 1
ATOM 790 C CA . ALA A 1 101 ? -15.021 1.304 3.590 1.00 93.88 101 ALA A CA 1
ATOM 791 C C . ALA A 1 101 ? -14.946 2.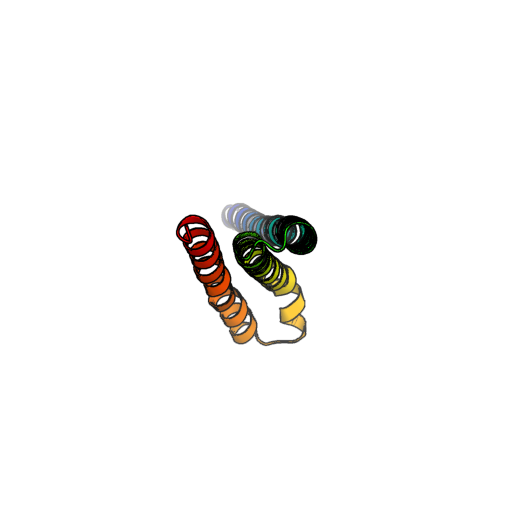558 4.480 1.00 93.88 101 ALA A C 1
ATOM 793 O O . ALA A 1 101 ? -15.666 2.641 5.472 1.00 93.88 101 ALA A O 1
ATOM 794 N N . PHE A 1 102 ? -14.163 3.573 4.101 1.00 92.81 102 PHE A N 1
ATOM 795 C CA . PHE A 1 102 ? -14.144 4.854 4.820 1.00 92.81 102 PHE A CA 1
ATOM 796 C C . PHE A 1 102 ? -15.508 5.540 4.823 1.00 92.81 102 PHE A C 1
ATOM 798 O O . PHE A 1 102 ? -15.964 5.992 5.871 1.00 92.81 102 PHE A O 1
ATOM 805 N N . PHE A 1 103 ? -16.186 5.582 3.677 1.00 93.31 103 PHE A N 1
ATOM 806 C CA . PHE A 1 103 ? -17.520 6.171 3.593 1.00 93.31 103 PHE A CA 1
ATOM 807 C C . PHE A 1 103 ? -18.537 5.425 4.472 1.00 93.31 103 PHE A C 1
ATOM 809 O O . PHE A 1 103 ? -19.321 6.046 5.188 1.00 93.31 103 PHE A O 1
ATOM 816 N N . LEU A 1 104 ? -18.491 4.092 4.482 1.00 91.94 104 LEU A N 1
ATOM 817 C CA . LEU A 1 104 ? -19.324 3.259 5.353 1.00 91.94 104 LEU A CA 1
ATOM 818 C C . LEU A 1 104 ? -19.024 3.501 6.836 1.00 91.94 104 LEU A C 1
ATOM 820 O O . LEU A 1 104 ? -19.943 3.619 7.639 1.00 91.94 104 LEU A O 1
ATOM 824 N N . ALA A 1 105 ? -17.749 3.632 7.201 1.00 90.81 105 ALA A N 1
ATOM 825 C CA . ALA A 1 105 ? -17.358 3.944 8.571 1.00 90.81 105 ALA A CA 1
ATOM 826 C C . ALA A 1 105 ? -17.857 5.324 9.036 1.00 90.81 105 ALA A C 1
ATOM 828 O O . ALA A 1 105 ? -18.139 5.490 10.221 1.00 90.81 105 ALA A O 1
ATOM 829 N N . LEU A 1 106 ? -17.975 6.291 8.118 1.00 89.50 106 LEU A N 1
ATOM 830 C CA . LEU A 1 106 ? -18.493 7.636 8.394 1.00 89.50 106 LEU A CA 1
ATOM 831 C C . LEU A 1 106 ? -20.024 7.708 8.444 1.00 89.50 106 LEU A C 1
ATOM 833 O O . LEU A 1 106 ? -20.557 8.587 9.107 1.00 89.50 106 LEU A O 1
ATOM 837 N N . THR A 1 107 ? -20.722 6.832 7.720 1.00 90.38 107 THR A N 1
ATOM 838 C CA . THR A 1 107 ? -22.192 6.857 7.599 1.00 90.38 107 THR A CA 1
ATOM 839 C C . THR A 1 107 ? -22.906 5.933 8.576 1.00 90.38 107 THR A C 1
ATOM 841 O O . THR A 1 107 ? -24.115 6.060 8.764 1.00 90.38 107 THR A O 1
ATOM 844 N N . TRP A 1 108 ? -22.186 5.003 9.205 1.00 78.75 108 TRP A N 1
ATOM 845 C CA . TRP A 1 108 ? -22.724 4.230 10.317 1.00 78.75 108 TRP A CA 1
ATOM 846 C C . TRP A 1 108 ? -22.808 5.096 11.574 1.00 78.75 108 TRP A C 1
ATOM 848 O O . TRP A 1 108 ? -21.872 5.109 12.369 1.00 78.75 108 TRP A O 1
ATOM 858 N N . ASP A 1 109 ? -23.937 5.788 11.740 1.00 60.88 109 ASP A N 1
ATOM 859 C CA . ASP A 1 109 ? -24.368 6.396 13.005 1.00 60.88 109 ASP A CA 1
ATOM 860 C C . ASP A 1 109 ? -24.862 5.338 14.006 1.00 60.88 109 ASP A C 1
ATOM 862 O O . ASP A 1 109 ? -25.861 4.639 13.722 1.00 60.88 109 ASP A O 1
#

pLDDT: mean 90.67, std 9.02, range [51.66, 98.44]

Sequence (109 aa):
MAVLVPEFVTMVIALTLAQQLEQSISLGIFLLGAVLALLSALAWRRERDRRMAVVAVGYLMFAIYGFVVFLEYYLFSYFSVRTVELLEHSAAALILVGLLAFFLALTWD

=== Feature glossary ===
Annotated list of the representations used here:

Nearest PDB structures. The Foldseek neighbor list gives the closest experimentally determined structures in the PDB, ranked by structural alignment. TM-score near 1 means near-identical fold; near 0.3 means only rough topology match. This is how one finds what a novel AlphaFold prediction most resembles in the solved-structure universe.

Foldseek 3Di. Foldseek's 3Di representation compresses backbone geometry into a per-residue letter drawn from a learned tw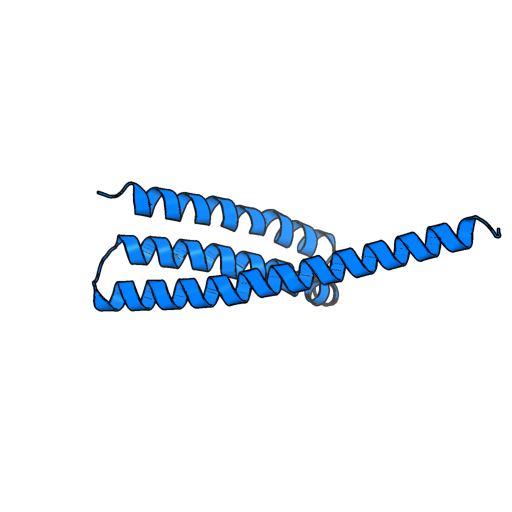enty-state alphabet. It captures the tertiary interaction pattern around each residue — which residues are packed against it in space, regardless of where they are in sequence.

Radius of gyration, Cα contacts, bounding box. Radius of gyration (Rg) is the root-mean-square distance of Cα atoms from their centroid — a single number for overall size and compactness. A globular domain of N residues has Rg ≈ 2.2·N^0.38 Å; an extended or disordered chain has a much larger Rg. The Cα contact count is the number of residue pairs whose Cα atoms are within 8 Å and are more than four positions apart in sequence — a standard proxy for tertiary packing density. The bounding box is the smallest axis-aligned box enclosing all Cα atoms.

InterPro / GO / CATH / organism. The annotation block draws on four external resources. InterPro: which protein families and domains the sequence belongs to. GO: standardized terms for what the protein does, what process it participates in, and where in the cell it acts. CATH: which structural fold it has in the CATH hierarchy. Or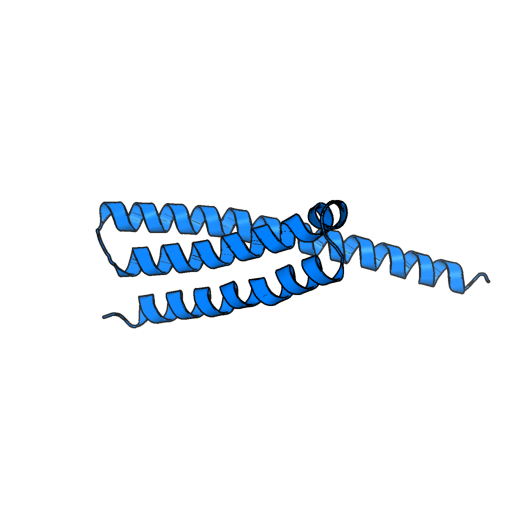ganism: the species of origin.

mmCIF coordinates. The mmCIF block holds the 3D Cartesian coordinates of each backbone atom (N, Cα, C, O) in ångströms. mmCIF is the PDB's canonical archive format — a tagged-loop text representation of the atomic model.

pLDDT. pLDDT is the predicted lDDT-Cα score: AlphaFold's confidence that the local environment of each residue (all inter-atomic distances within 15 Å) is correctly placed. It is a per-residue number between 0 and 100, with higher meaning more reliable.

Backbone torsions (φ/ψ). φ (phi) and ψ (psi) are the two rotatable backbone dihedrals per residue: φ is the C(i-1)–N–Cα–C torsion, ψ is the N–Cα–C–N(i+1) torsion, both in degrees on (−180°, 180°]. α-helical residues cluster near (−60°, −45°); β-strand residues near (−120°, +130°). A Ramachandran plot is simply a scatter of (φ, ψ) for every residue.

B-factor. For experimental (PDB) structures, the B-factor (temperature factor) quantifies the positional spread of each atom in the crystal — a combination of thermal vibration and static disorder — in units of Å². High B-factors mark flexible loops or poorly resolved regions; low B-factors mark the rigid, well-ordered core.

Secondary structure (3-state, P-SEA). SS3 is a coarse helix/strand/coil call (letters a/b/c) made by the P-SEA algorithm from inter-Cα distances and dihedrals. It is less detailed than DSSP but needs only Cα positions.

Predicted aligned error. Predicted aligned error is AlphaFold's pairwise confidence. Unlike pLDDT (per-residue), PAE is per-residue-pair and captures whether two parts of the structure are correctly placed relative to each other. Units are ångströms of expected positional error.

Solvent-accessible surface area. Solvent-accessible surface area (SASA) is the area in Å² traced out by the centre of a 1.4 Å probe sphere (a water molecule) rolled over the protein's van der Waals surface (Shrake–Rupley / Lee–Richards construction). Buried residues have near-zero SASA; fully exposed residues can exceed 200 Å². The total SASA scales roughly with the number of surface residues.

Secondary structure (8-state, DSSP). The SS8 string is DSSP's per-residue secondary-structure call. α-helix (H) means an i→i+4 H-bond ladder; β-strand (E) means the residue participates in a β-sheet; 3₁₀ (G) and π (I) are tighter and wider helices; T/S are turns/bends; '-' is loop.

Rendered structure images. Structure images are PyMOL renders from six orthogonal camera directions. Cartoon representation draws helices as coils and strands as arrows; sticks shows the backbone as bonds; surface shows the solvent-excluded envelope. Rainbow coloring maps sequence position to hue (blue→red, N→C); chain coloring assigns a distinct color per polypeptide.

Sequence. The amino-acid sequence is the protein's primary structure: the linear order of residues from the N-terminus to the C-terminus, written in one-letter code. Everything else here — the 3D coordinates, the secondary structure, the domain annotations — is ultimately a consequence of this string.

Contact-map, Ramachandran, and PAE plots. Three diagnostic plots accompany the record. The Cα contact map visualizes the tertiary structure as a 2D adjacency matrix (8 Å cutoff, sequence-local contacts suppressed). The Ramachandran plot shows the distribution of backbone (φ, ψ) torsions, with points in the α and β basins reflecting secondary structure content. The PAE plot shows AlphaFold's inter-residue confidence as a color matrix.